Protein AF-A0AB37KBG9-F1 (afdb_monomer)

Sequence (75 aa):
NPLYADAGDVYCVYNIRLKQYTACQVTRVEEHGGKKTHATLLALDWQGNKPLGAEELADLKPLYKDLKNNIGNIV

Solvent-accessible surface area (backbone atoms only — not comparable to full-atom values): 4905 Å² total; per-residue (Å²): 128,86,84,73,85,50,62,69,44,73,47,73,45,78,38,79,91,77,71,27,26,35,33,33,30,30,72,40,66,43,70,58,96,92,37,82,76,49,69,45,69,44,56,30,68,49,73,35,92,59,79,74,55,78,73,63,60,73,73,62,47,63,55,69,80,82,86,76,88,74,101,64,86,83,126

Structure (mmCIF, N/CA/C/O backbone):
data_AF-A0AB37KBG9-F1
#
_entry.id   AF-A0AB37KBG9-F1
#
loop_
_atom_site.group_PDB
_atom_site.id
_atom_site.type_symbol
_atom_site.label_atom_id
_atom_site.label_alt_id
_atom_site.label_comp_id
_atom_site.label_asym_id
_atom_site.label_entity_id
_atom_site.label_seq_id
_atom_site.pdbx_PDB_ins_code
_atom_site.Cartn_x
_atom_site.Cartn_y
_atom_site.Cartn_z
_atom_site.occupancy
_atom_site.B_iso_or_equiv
_atom_site.auth_seq_id
_atom_site.auth_comp_id
_atom_site.auth_asym_id
_atom_site.auth_atom_id
_atom_site.pdbx_PDB_model_num
ATOM 1 N N . ASN A 1 1 ? 22.900 -4.208 1.483 1.00 37.59 1 ASN A N 1
ATOM 2 C CA . ASN A 1 1 ? 21.953 -4.063 0.361 1.00 37.59 1 ASN A CA 1
ATOM 3 C C . ASN A 1 1 ? 20.809 -3.183 0.797 1.00 37.59 1 ASN A C 1
ATOM 5 O O . ASN A 1 1 ? 20.018 -3.658 1.601 1.00 37.59 1 ASN A O 1
ATOM 9 N N . PRO A 1 2 ? 20.729 -1.914 0.365 1.00 47.59 2 PRO A N 1
ATOM 10 C CA . PRO A 1 2 ? 19.499 -1.172 0.578 1.00 47.59 2 PRO A CA 1
ATOM 11 C C . PRO A 1 2 ? 18.419 -1.888 -0.241 1.00 47.59 2 PRO A C 1
ATOM 13 O O . PRO A 1 2 ? 18.591 -2.091 -1.441 1.00 47.59 2 PRO A O 1
ATOM 16 N N . LEU A 1 3 ? 17.402 -2.396 0.455 1.00 60.81 3 LEU A N 1
ATOM 17 C CA . LEU A 1 3 ? 16.287 -3.171 -0.085 1.00 60.81 3 LEU A CA 1
ATOM 18 C C . LEU A 1 3 ? 15.514 -2.291 -1.067 1.00 60.81 3 LEU A C 1
ATOM 20 O O . LEU A 1 3 ? 14.673 -1.489 -0.668 1.00 60.81 3 LEU A O 1
ATOM 24 N N . TYR A 1 4 ? 15.858 -2.377 -2.346 1.00 73.50 4 TYR A N 1
ATOM 25 C CA . TYR A 1 4 ? 15.035 -1.785 -3.381 1.00 73.50 4 TYR A CA 1
ATOM 26 C C . TYR A 1 4 ? 13.741 -2.584 -3.475 1.00 73.50 4 TYR A C 1
ATOM 28 O O . TYR A 1 4 ? 13.806 -3.803 -3.581 1.00 73.50 4 TYR A O 1
ATOM 36 N N . ALA A 1 5 ? 12.601 -1.900 -3.470 1.00 82.44 5 ALA A N 1
ATOM 37 C CA . ALA A 1 5 ? 11.314 -2.546 -3.673 1.00 82.44 5 ALA A CA 1
ATOM 38 C C . ALA A 1 5 ? 11.231 -3.179 -5.072 1.00 82.44 5 ALA A C 1
ATOM 40 O O . ALA A 1 5 ? 11.750 -2.615 -6.046 1.00 82.44 5 ALA A O 1
ATOM 41 N N . ASP A 1 6 ? 10.581 -4.330 -5.167 1.00 89.75 6 ASP A N 1
ATOM 42 C CA . ASP A 1 6 ? 10.292 -5.069 -6.391 1.00 89.75 6 ASP A CA 1
ATOM 43 C C . ASP A 1 6 ? 8.784 -5.194 -6.619 1.00 89.75 6 ASP A C 1
ATOM 45 O O . ASP A 1 6 ? 7.974 -5.079 -5.700 1.00 89.75 6 ASP A O 1
ATOM 49 N N . ALA A 1 7 ? 8.385 -5.412 -7.876 1.00 90.00 7 ALA A N 1
ATOM 50 C CA . ALA A 1 7 ? 6.989 -5.700 -8.180 1.00 90.00 7 ALA A CA 1
ATOM 51 C C . ALA A 1 7 ? 6.559 -6.989 -7.461 1.00 90.00 7 ALA A C 1
ATOM 53 O O . ALA A 1 7 ? 7.213 -8.022 -7.581 1.00 90.00 7 ALA A O 1
ATOM 54 N N . GLY A 1 8 ? 5.451 -6.915 -6.730 1.00 88.94 8 GLY A N 1
ATOM 55 C CA . GLY A 1 8 ? 4.958 -7.978 -5.862 1.00 88.94 8 GLY A CA 1
ATOM 56 C C . GLY A 1 8 ? 5.148 -7.696 -4.373 1.00 88.94 8 GLY A C 1
ATOM 57 O O . GLY A 1 8 ? 4.347 -8.207 -3.589 1.00 88.94 8 GLY A O 1
ATOM 58 N N . ASP A 1 9 ? 6.113 -6.852 -3.987 1.00 90.06 9 ASP A N 1
ATOM 59 C CA . ASP A 1 9 ? 6.366 -6.525 -2.581 1.00 90.06 9 ASP A CA 1
ATOM 60 C C . ASP A 1 9 ? 5.148 -5.856 -1.939 1.00 90.06 9 ASP A C 1
ATOM 62 O O . ASP A 1 9 ? 4.540 -4.945 -2.510 1.00 90.06 9 ASP A O 1
ATOM 66 N N . VAL A 1 10 ? 4.811 -6.296 -0.727 1.00 90.12 10 VAL A N 1
ATOM 67 C CA . VAL A 1 10 ? 3.688 -5.778 0.058 1.00 90.12 10 VAL A CA 1
ATOM 68 C C . VAL A 1 10 ? 4.221 -5.029 1.273 1.00 90.12 10 VAL A C 1
ATOM 70 O O . VAL A 1 10 ? 5.074 -5.533 2.004 1.00 90.12 10 VAL A O 1
ATOM 73 N N . TYR A 1 11 ? 3.690 -3.832 1.512 1.00 89.00 11 TYR A N 1
ATOM 74 C CA . TYR A 1 11 ? 4.096 -2.969 2.613 1.00 89.00 11 TYR A CA 1
ATOM 75 C C . TYR A 1 11 ? 2.907 -2.530 3.459 1.00 89.00 11 TYR A C 1
ATOM 77 O O . TYR A 1 11 ? 1.830 -2.225 2.949 1.00 89.00 11 TYR A O 1
ATOM 85 N N . CYS A 1 12 ? 3.151 -2.414 4.764 1.00 92.00 12 C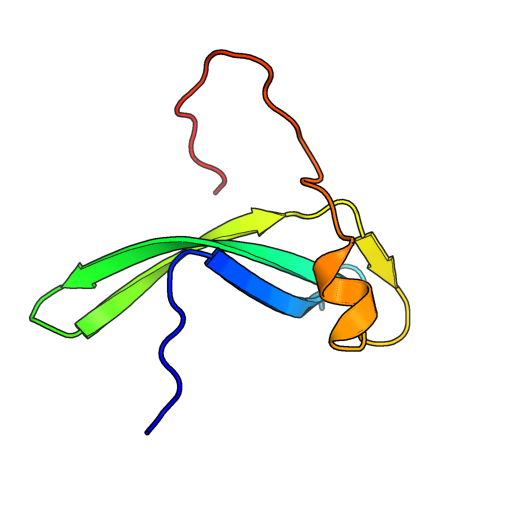YS A N 1
ATOM 86 C CA . CYS A 1 12 ? 2.296 -1.696 5.699 1.00 92.00 12 CYS A CA 1
ATOM 87 C C . CYS A 1 12 ? 2.954 -0.352 6.028 1.00 92.00 12 CYS A C 1
ATOM 89 O O . CYS A 1 12 ? 4.032 -0.305 6.622 1.00 92.00 12 CYS A O 1
ATOM 91 N N . VAL A 1 13 ? 2.308 0.747 5.645 1.00 90.62 13 VAL A N 1
ATOM 92 C CA . VAL A 1 13 ? 2.840 2.110 5.771 1.00 90.62 13 VAL A CA 1
ATOM 93 C C . VAL A 1 13 ? 1.907 2.981 6.598 1.00 90.62 13 VAL A C 1
ATOM 95 O O . VAL A 1 13 ? 0.687 2.850 6.526 1.00 90.62 13 VAL A O 1
ATOM 98 N N . TYR A 1 14 ? 2.468 3.888 7.394 1.00 92.81 14 TYR A N 1
ATOM 99 C CA . TYR A 1 14 ? 1.666 4.836 8.162 1.00 92.81 14 TYR A CA 1
ATOM 100 C C . TYR A 1 14 ? 1.208 6.001 7.278 1.00 92.81 14 TYR A C 1
ATOM 102 O O . TYR A 1 14 ? 2.023 6.760 6.752 1.00 92.81 14 TYR A O 1
ATOM 110 N N . ASN A 1 15 ? -0.104 6.174 7.144 1.00 89.75 15 ASN A N 1
ATOM 111 C CA . ASN A 1 15 ? -0.704 7.285 6.425 1.00 89.75 15 ASN A CA 1
ATOM 112 C C . ASN A 1 15 ? -0.926 8.470 7.378 1.00 89.75 15 ASN A C 1
ATOM 114 O O . ASN A 1 15 ? -1.833 8.469 8.212 1.00 89.75 15 ASN A O 1
ATOM 118 N N . ILE A 1 16 ? -0.116 9.520 7.221 1.00 91.62 16 ILE A N 1
ATOM 119 C CA . ILE A 1 16 ? -0.145 10.712 8.086 1.00 91.62 16 ILE A CA 1
ATOM 120 C C . ILE A 1 16 ? -1.492 11.451 8.019 1.00 91.62 16 ILE A C 1
ATOM 122 O O . ILE A 1 16 ? -1.919 12.030 9.019 1.00 91.62 16 ILE A O 1
ATOM 126 N N . ARG A 1 17 ? -2.182 11.424 6.870 1.00 90.19 17 ARG A N 1
ATOM 127 C CA . ARG A 1 17 ? -3.479 12.102 6.701 1.00 90.19 17 ARG A CA 1
ATOM 128 C C . ARG A 1 17 ? -4.596 11.371 7.441 1.00 90.19 17 ARG A C 1
ATOM 130 O O . ARG A 1 17 ? -5.411 12.023 8.084 1.00 90.19 17 ARG A O 1
ATOM 137 N N . LEU A 1 18 ? -4.608 10.039 7.375 1.00 89.75 18 LEU A N 1
ATOM 138 C CA . LEU A 1 18 ? -5.601 9.199 8.059 1.00 89.75 18 LEU A CA 1
ATOM 139 C C . LEU A 1 18 ? -5.267 8.961 9.537 1.00 89.75 18 LEU A C 1
ATOM 141 O O . LEU A 1 18 ? -6.146 8.599 10.311 1.00 89.75 18 LEU A O 1
ATOM 145 N N . LYS A 1 19 ? -4.006 9.173 9.936 1.00 94.69 19 LYS A N 1
ATOM 146 C CA . LYS A 1 19 ? -3.457 8.784 11.246 1.00 94.69 19 LYS A CA 1
ATOM 147 C C . LYS A 1 19 ? -3.619 7.286 11.537 1.00 94.69 19 LYS A C 1
ATOM 149 O O . LYS A 1 19 ? -3.849 6.882 12.675 1.00 94.69 19 LYS A O 1
ATOM 154 N N . GLN A 1 20 ? -3.504 6.471 10.494 1.00 95.19 20 GLN A N 1
ATOM 155 C CA . GLN A 1 20 ? -3.648 5.019 10.542 1.00 95.19 20 GLN A CA 1
ATOM 156 C C . GLN A 1 20 ? -2.611 4.363 9.635 1.00 95.19 20 GLN A C 1
ATOM 158 O O . GLN A 1 20 ? -2.122 4.972 8.684 1.00 95.19 20 GLN A O 1
ATOM 163 N N . TYR A 1 21 ? -2.283 3.112 9.928 1.00 95.19 21 TYR A N 1
ATOM 164 C CA . TYR A 1 21 ? -1.557 2.252 9.009 1.00 95.19 21 TYR A CA 1
ATOM 165 C C . TYR A 1 21 ? -2.478 1.813 7.876 1.00 95.19 21 TYR A C 1
ATOM 167 O O . TYR A 1 21 ? -3.657 1.556 8.096 1.00 95.19 21 TYR A O 1
ATOM 175 N N . THR A 1 22 ? -1.919 1.724 6.678 1.00 93.62 22 THR A N 1
ATOM 176 C CA . THR A 1 22 ? -2.564 1.249 5.450 1.00 93.62 22 THR A CA 1
ATOM 177 C C . THR A 1 22 ? -1.640 0.254 4.764 1.00 93.62 22 THR A C 1
ATOM 179 O O . THR A 1 22 ? -0.426 0.319 4.966 1.00 93.62 22 THR A O 1
ATOM 182 N N . ALA A 1 23 ? -2.183 -0.621 3.923 1.00 93.69 23 ALA A N 1
ATOM 183 C CA . ALA A 1 23 ? -1.383 -1.582 3.175 1.00 93.69 23 ALA A CA 1
ATOM 184 C C . ALA A 1 23 ? -1.402 -1.313 1.664 1.00 93.69 23 ALA A C 1
ATOM 186 O O . ALA A 1 23 ? -2.410 -0.873 1.105 1.00 93.69 23 ALA A O 1
ATOM 187 N N . CYS A 1 24 ? -0.279 -1.579 1.000 1.00 91.44 24 CYS A N 1
ATOM 188 C CA . CYS A 1 24 ? -0.150 -1.465 -0.447 1.00 91.44 24 CYS A CA 1
ATOM 189 C C . CYS A 1 24 ? 0.789 -2.529 -1.023 1.00 91.44 24 CYS A C 1
ATOM 191 O O . CYS A 1 24 ? 1.675 -3.028 -0.334 1.00 91.44 24 CYS A O 1
ATOM 193 N N . GLN A 1 25 ? 0.602 -2.848 -2.302 1.00 91.69 25 GLN A N 1
ATOM 194 C CA . GLN A 1 25 ? 1.503 -3.697 -3.075 1.00 91.69 25 GLN A CA 1
ATOM 195 C C . GLN A 1 25 ? 2.181 -2.886 -4.179 1.00 91.69 2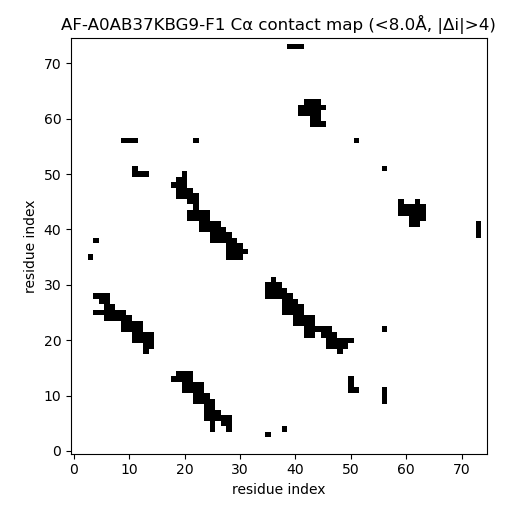5 GLN A C 1
ATOM 197 O O . GLN A 1 25 ? 1.535 -2.094 -4.867 1.00 91.69 25 GLN A O 1
ATOM 202 N N . VAL A 1 26 ? 3.473 -3.106 -4.394 1.00 91.44 26 VAL A N 1
ATOM 203 C CA . VAL A 1 26 ? 4.184 -2.570 -5.555 1.00 91.44 26 VAL A CA 1
ATOM 204 C C . VAL A 1 26 ? 3.747 -3.338 -6.793 1.00 91.44 26 VAL A C 1
ATOM 206 O O . VAL A 1 26 ? 3.946 -4.544 -6.894 1.00 91.44 26 VAL A O 1
ATOM 209 N N . THR A 1 27 ? 3.158 -2.646 -7.761 1.00 90.75 27 THR A N 1
ATOM 210 C CA . THR A 1 27 ? 2.698 -3.267 -9.017 1.00 90.75 27 THR A CA 1
ATOM 211 C C . THR A 1 27 ? 3.677 -3.069 -10.160 1.00 90.75 27 THR A C 1
ATOM 213 O O . THR A 1 27 ? 3.723 -3.873 -11.089 1.00 90.75 27 THR A O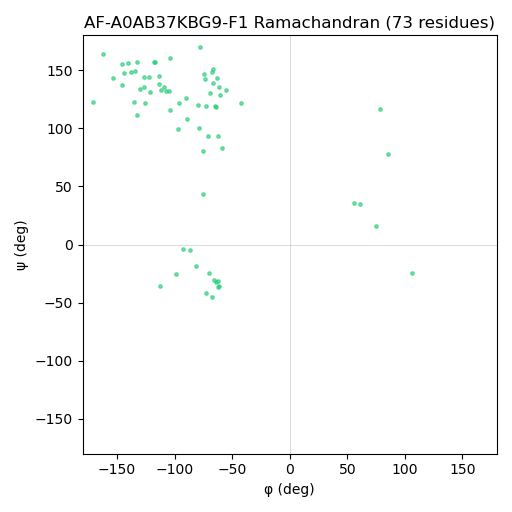 1
ATOM 216 N N . ARG A 1 28 ? 4.482 -2.007 -10.095 1.00 90.19 28 ARG A N 1
ATOM 217 C CA . ARG A 1 28 ? 5.495 -1.690 -11.095 1.00 90.19 28 ARG A CA 1
ATOM 218 C C . ARG A 1 28 ? 6.610 -0.883 -10.460 1.00 90.19 28 ARG A C 1
ATOM 220 O O . ARG A 1 28 ? 6.349 -0.019 -9.627 1.00 90.19 28 ARG A O 1
ATOM 227 N N . VAL A 1 29 ? 7.832 -1.138 -10.905 1.00 90.00 29 VAL A N 1
ATOM 228 C CA . VAL A 1 29 ? 9.007 -0.333 -10.582 1.00 90.00 29 VAL A CA 1
ATOM 229 C C . VAL A 1 29 ? 9.597 0.173 -11.890 1.00 90.00 29 VAL A C 1
ATOM 231 O O . VAL A 1 29 ? 9.760 -0.596 -12.835 1.00 90.00 29 VAL A O 1
ATOM 234 N N . GLU A 1 30 ? 9.876 1.469 -11.964 1.00 90.38 30 GLU A N 1
ATOM 235 C CA . GLU A 1 30 ? 10.466 2.105 -13.138 1.00 90.38 30 GLU A CA 1
ATOM 236 C C . GLU A 1 30 ? 11.939 2.428 -12.894 1.00 90.38 30 GLU A C 1
ATOM 238 O O . GLU A 1 30 ? 12.316 3.016 -11.871 1.00 90.38 30 GLU A O 1
ATOM 243 N N . GLU A 1 31 ? 12.777 2.067 -13.864 1.00 89.44 31 GLU A N 1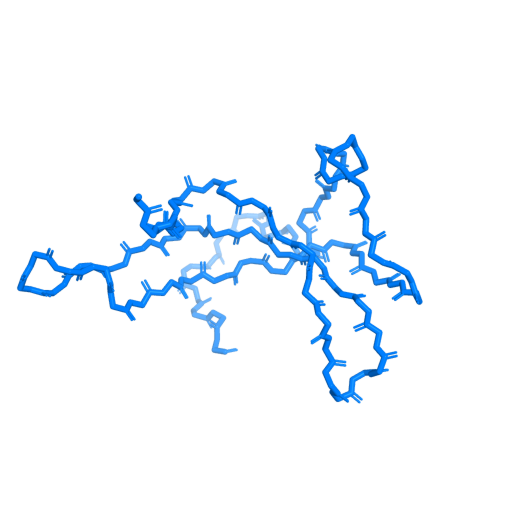
ATOM 244 C CA . GLU A 1 31 ? 14.217 2.287 -13.820 1.00 89.44 31 GLU A CA 1
ATOM 245 C C . GLU A 1 31 ? 14.647 3.366 -14.808 1.00 89.44 31 GLU A C 1
ATOM 247 O O . GLU A 1 31 ? 14.244 3.372 -15.970 1.00 89.44 31 GLU A O 1
ATOM 252 N N . HIS A 1 32 ? 15.515 4.266 -14.351 1.00 85.56 32 HIS A N 1
ATOM 253 C CA . HIS A 1 32 ? 16.128 5.286 -15.190 1.00 85.56 32 HIS A CA 1
ATOM 254 C C . HIS A 1 32 ? 17.623 5.373 -14.875 1.00 85.56 32 HIS A C 1
ATOM 256 O O . HIS A 1 32 ? 18.019 5.572 -13.726 1.00 85.56 32 HIS A O 1
ATOM 262 N N . GLY A 1 33 ? 18.470 5.176 -15.891 1.00 85.56 33 GLY A N 1
ATOM 263 C CA . GLY A 1 33 ? 19.930 5.175 -15.724 1.00 85.56 33 GLY A CA 1
ATOM 264 C C . GLY A 1 33 ? 20.455 4.080 -14.782 1.00 85.56 33 GLY A C 1
ATOM 265 O O . GLY A 1 33 ? 21.396 4.327 -14.032 1.00 85.56 33 GLY A O 1
ATOM 266 N N . GLY A 1 34 ? 19.824 2.897 -14.774 1.00 84.06 34 GLY A N 1
ATOM 267 C CA . GLY A 1 34 ? 20.219 1.763 -13.925 1.00 84.06 34 GLY A CA 1
ATOM 268 C C . GLY A 1 34 ? 19.840 1.904 -12.447 1.00 84.06 34 GLY A C 1
ATOM 269 O O . GLY A 1 34 ? 20.397 1.208 -11.601 1.00 84.06 34 GLY A O 1
ATOM 270 N N . LYS A 1 35 ? 18.928 2.826 -12.112 1.00 82.38 35 LYS A N 1
ATOM 271 C CA . LYS A 1 35 ? 18.392 3.001 -10.757 1.00 82.38 35 LYS A CA 1
ATOM 272 C C . LYS A 1 35 ? 16.871 2.955 -10.783 1.00 82.38 35 LYS A C 1
ATOM 274 O O . LYS A 1 35 ? 16.252 3.618 -11.611 1.00 82.38 35 LYS A O 1
ATOM 279 N N . LYS A 1 36 ? 16.279 2.234 -9.832 1.00 81.94 36 LYS A N 1
ATOM 280 C CA . LYS A 1 36 ? 14.841 2.284 -9.543 1.00 81.94 36 LYS A CA 1
ATOM 281 C C . LYS A 1 36 ? 14.493 3.681 -9.028 1.00 81.94 36 LYS A C 1
ATOM 283 O O . LYS A 1 36 ? 15.062 4.127 -8.033 1.00 81.94 36 LYS A O 1
ATOM 288 N N . THR A 1 37 ? 13.622 4.387 -9.743 1.00 84.06 37 THR A N 1
ATOM 289 C CA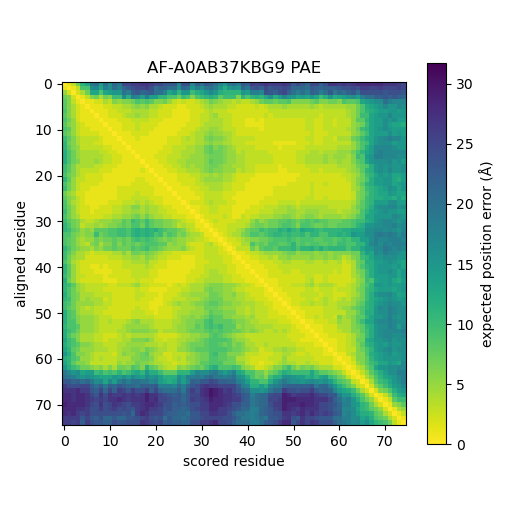 . THR A 1 37 ? 13.293 5.799 -9.474 1.00 84.06 37 THR A CA 1
ATOM 290 C C . THR A 1 37 ? 11.865 5.995 -8.994 1.00 84.06 37 THR A C 1
ATOM 292 O O . THR A 1 37 ? 11.636 6.833 -8.127 1.00 84.06 37 THR A O 1
ATOM 295 N N . HIS A 1 38 ? 10.921 5.210 -9.515 1.00 87.38 38 HIS A N 1
ATOM 296 C CA . HIS A 1 38 ? 9.504 5.331 -9.190 1.00 87.38 38 HIS A CA 1
ATOM 297 C C . HIS A 1 38 ? 8.887 3.950 -8.994 1.00 87.38 38 HIS A C 1
ATOM 299 O O . HIS A 1 38 ? 9.303 2.977 -9.624 1.00 87.38 38 HIS A O 1
ATOM 305 N N . ALA A 1 39 ? 7.889 3.875 -8.118 1.00 89.19 39 ALA A N 1
ATO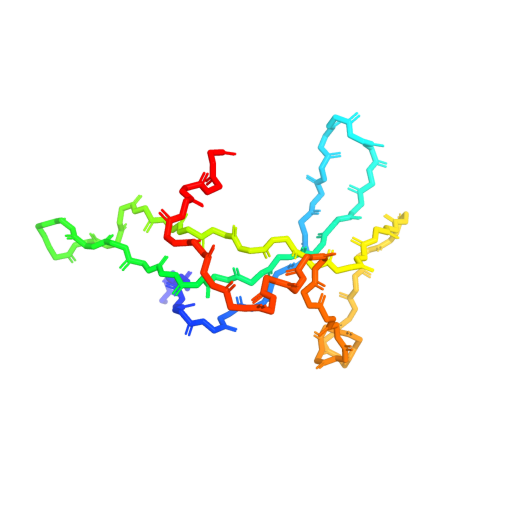M 306 C CA . ALA A 1 39 ? 7.091 2.680 -7.901 1.00 89.19 39 ALA A CA 1
ATOM 307 C C . ALA A 1 39 ? 5.607 3.044 -7.959 1.00 89.19 39 ALA A C 1
ATOM 309 O O . ALA A 1 39 ? 5.177 4.017 -7.339 1.00 89.19 39 ALA A O 1
ATOM 310 N N . THR A 1 40 ? 4.830 2.251 -8.689 1.00 90.00 40 THR A N 1
ATOM 311 C CA . THR A 1 40 ? 3.369 2.340 -8.691 1.00 90.00 40 THR A CA 1
ATOM 312 C C . THR A 1 40 ? 2.825 1.426 -7.601 1.00 90.00 40 THR A C 1
ATOM 314 O O . THR A 1 40 ? 3.143 0.234 -7.566 1.00 90.00 40 THR A O 1
ATOM 317 N N . LEU A 1 41 ? 1.995 1.978 -6.717 1.00 90.50 41 LEU A N 1
ATOM 318 C CA . LEU A 1 41 ? 1.429 1.268 -5.573 1.00 90.50 41 LEU A CA 1
ATOM 319 C C . LEU A 1 41 ? -0.060 0.990 -5.795 1.00 90.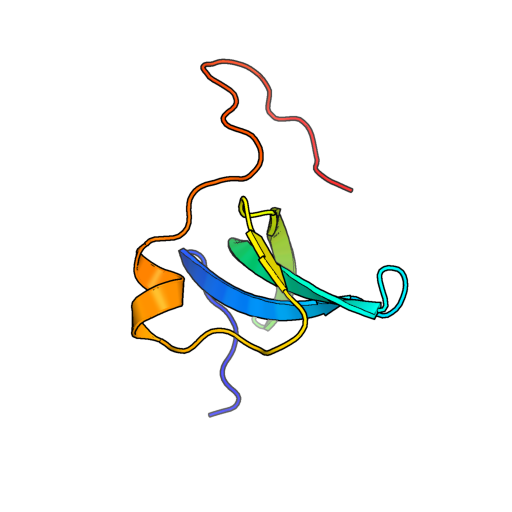50 41 LEU A C 1
ATOM 321 O O . LEU A 1 41 ? -0.821 1.888 -6.146 1.00 90.50 41 LEU A O 1
ATOM 325 N N . LEU A 1 42 ? -0.478 -0.249 -5.548 1.00 89.69 42 LEU A N 1
ATOM 326 C CA . LEU A 1 42 ? -1.878 -0.647 -5.458 1.00 89.69 42 LEU A CA 1
ATOM 327 C C . LEU A 1 42 ? -2.296 -0.661 -3.991 1.00 89.69 42 LEU A C 1
ATOM 329 O O . LEU A 1 42 ? -1.710 -1.385 -3.188 1.00 89.69 42 LEU A O 1
ATOM 333 N N . ALA A 1 43 ? -3.314 0.120 -3.643 1.00 89.88 43 ALA A N 1
ATOM 334 C CA . ALA A 1 43 ? -3.897 0.084 -2.308 1.00 89.88 43 ALA A CA 1
ATOM 335 C C . ALA A 1 43 ? -4.591 -1.265 -2.045 1.00 89.88 43 ALA A C 1
ATOM 337 O O . ALA A 1 43 ? -5.292 -1.798 -2.912 1.00 89.88 43 ALA A O 1
ATOM 338 N N . LEU A 1 44 ? -4.413 -1.796 -0.838 1.00 91.88 44 LEU A N 1
ATOM 339 C CA . LEU A 1 44 ? -5.047 -3.028 -0.366 1.00 91.88 44 LEU A CA 1
ATOM 340 C C . LEU A 1 44 ? -6.195 -2.708 0.603 1.00 91.88 44 LEU A C 1
ATOM 342 O O . LEU A 1 44 ? -6.277 -1.599 1.133 1.00 91.88 44 LEU A O 1
ATOM 346 N N . ASP A 1 45 ? -7.105 -3.659 0.801 1.00 89.25 45 ASP A N 1
ATOM 347 C CA . ASP A 1 45 ? -8.366 -3.514 1.536 1.00 89.25 45 ASP A CA 1
ATOM 348 C C . ASP A 1 45 ? -8.206 -3.463 3.062 1.00 89.25 45 ASP A C 1
ATOM 350 O O . ASP A 1 45 ? -8.967 -4.074 3.809 1.00 89.25 45 ASP A O 1
ATOM 354 N N . TRP A 1 46 ? -7.217 -2.707 3.546 1.00 92.44 46 TRP A N 1
ATOM 355 C CA . TRP A 1 46 ? -6.860 -2.702 4.955 1.00 92.44 46 TRP A CA 1
ATOM 356 C C . TRP A 1 46 ? -6.388 -1.345 5.486 1.00 92.44 46 TRP A C 1
ATOM 358 O O . TRP A 1 46 ? -5.567 -0.649 4.881 1.00 92.44 46 TRP A O 1
ATOM 368 N N . GLN A 1 47 ? -6.879 -1.016 6.685 1.00 92.31 47 GLN A N 1
ATOM 369 C CA . GLN A 1 47 ? -6.402 0.079 7.524 1.00 92.31 47 GLN A CA 1
ATOM 370 C C . GLN A 1 47 ? -6.465 -0.313 9.008 1.00 92.31 47 GLN A C 1
ATOM 372 O O . GLN A 1 47 ? -7.374 -1.035 9.423 1.00 92.31 47 GLN A O 1
ATOM 377 N N . GLY A 1 48 ? -5.539 0.191 9.826 1.00 93.81 48 GLY A N 1
ATOM 378 C CA . GLY A 1 48 ? -5.477 -0.166 11.242 1.00 93.81 48 GLY A CA 1
ATOM 379 C C . GLY A 1 48 ? -4.657 0.784 12.107 1.00 93.81 48 GLY A C 1
ATOM 380 O O . GLY A 1 48 ? -3.854 1.581 11.633 1.00 93.81 48 GLY A O 1
ATOM 381 N N . ASN A 1 49 ? -4.842 0.692 13.423 1.00 95.75 49 ASN A N 1
ATOM 382 C CA . ASN A 1 49 ? -4.124 1.536 14.389 1.00 95.75 49 ASN A CA 1
ATOM 383 C C . ASN A 1 49 ? -2.7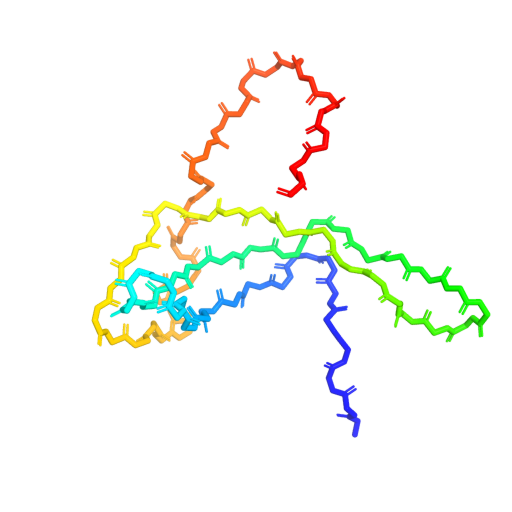53 0.958 14.794 1.00 95.75 49 ASN A C 1
ATOM 385 O O . ASN A 1 49 ? -2.012 1.588 15.546 1.00 95.75 49 ASN A O 1
ATOM 389 N N . LYS A 1 50 ? -2.420 -0.247 14.325 1.00 94.38 50 LYS A N 1
ATOM 390 C CA . LYS A 1 50 ? -1.148 -0.947 14.551 1.00 94.38 50 LYS A CA 1
ATOM 391 C C . LYS A 1 50 ? -0.665 -1.519 13.217 1.00 94.38 50 LYS A C 1
ATOM 393 O O . LYS A 1 50 ? -1.526 -1.840 12.405 1.00 94.38 50 LYS A O 1
ATOM 398 N N . PRO A 1 51 ? 0.651 -1.636 12.983 1.00 92.69 51 PRO A N 1
ATOM 399 C CA . PRO A 1 51 ? 1.167 -2.238 11.760 1.00 92.69 51 PRO A CA 1
ATOM 400 C C . PRO A 1 51 ? 0.839 -3.734 11.693 1.00 92.69 51 PRO A C 1
ATOM 402 O O . PRO A 1 51 ? 0.754 -4.387 12.733 1.00 92.69 51 PRO A O 1
ATOM 405 N N . LEU A 1 52 ? 0.697 -4.256 10.474 1.00 91.00 52 LEU A N 1
ATOM 406 C CA . LEU A 1 52 ? 0.530 -5.688 10.221 1.00 91.00 52 LEU A CA 1
ATOM 407 C C . LEU A 1 52 ? 1.842 -6.457 10.387 1.00 91.00 52 LEU A C 1
ATOM 409 O O . LEU A 1 52 ? 2.919 -5.954 10.050 1.00 91.00 52 LEU A O 1
ATOM 413 N N . GLY A 1 53 ? 1.729 -7.696 10.858 1.00 88.81 53 GLY A N 1
ATOM 414 C CA . GLY A 1 53 ? 2.782 -8.702 10.775 1.00 88.81 53 GLY A CA 1
ATOM 415 C C . GLY A 1 53 ? 2.886 -9.335 9.382 1.00 88.81 53 GLY A C 1
ATOM 416 O O . GLY A 1 53 ? 2.022 -9.160 8.527 1.00 88.81 53 GLY A O 1
ATOM 417 N N . ALA A 1 54 ? 3.952 -10.108 9.154 1.00 84.50 54 ALA A N 1
ATOM 418 C CA . ALA A 1 54 ? 4.222 -10.735 7.856 1.00 84.50 54 ALA A CA 1
ATOM 419 C C . ALA A 1 54 ? 3.133 -11.729 7.412 1.00 84.50 54 ALA A C 1
ATOM 421 O O . ALA A 1 54 ? 2.816 -11.790 6.229 1.00 84.50 54 ALA A O 1
ATOM 422 N N . GLU A 1 55 ? 2.550 -12.480 8.350 1.00 86.38 55 GLU A N 1
ATOM 423 C CA . GLU A 1 55 ? 1.475 -13.437 8.054 1.00 86.38 55 GLU A CA 1
ATOM 424 C C . GLU A 1 55 ? 0.198 -12.717 7.609 1.00 86.38 55 GLU A C 1
ATOM 426 O O . GLU A 1 55 ? -0.384 -13.061 6.587 1.00 86.38 55 GLU A O 1
ATOM 431 N N . GLU A 1 56 ? -0.184 -11.650 8.313 1.00 87.69 56 GLU A N 1
ATOM 432 C CA . GLU A 1 56 ? -1.390 -10.878 7.998 1.00 87.69 56 GLU A CA 1
ATOM 433 C C . GLU A 1 56 ? -1.284 -10.158 6.645 1.00 87.69 56 GLU A C 1
ATOM 435 O O . GLU A 1 56 ? -2.287 -9.979 5.958 1.00 87.69 56 GLU A O 1
ATOM 440 N N . LEU A 1 57 ? -0.070 -9.763 6.240 1.00 85.88 57 LEU A N 1
ATOM 441 C CA . LEU A 1 57 ? 0.181 -9.154 4.931 1.00 85.88 57 LEU A CA 1
ATOM 442 C C . LEU A 1 57 ? -0.112 -10.109 3.766 1.00 85.88 57 LEU A C 1
ATOM 444 O O . LEU A 1 57 ? -0.529 -9.645 2.705 1.00 85.88 57 LEU A O 1
ATOM 448 N N . ALA A 1 58 ? 0.099 -11.416 3.948 1.00 82.44 58 ALA A N 1
ATOM 449 C CA . ALA A 1 58 ? -0.090 -12.411 2.892 1.00 82.44 58 ALA A CA 1
ATOM 450 C C . ALA A 1 58 ? -1.571 -12.629 2.529 1.00 82.44 58 ALA A C 1
ATOM 452 O O . ALA A 1 58 ? -1.870 -13.021 1.401 1.00 82.44 58 ALA A O 1
ATOM 453 N N . ASP A 1 59 ? -2.488 -12.333 3.455 1.00 86.69 59 ASP A N 1
ATOM 454 C CA . ASP A 1 59 ? -3.932 -12.548 3.294 1.00 86.69 59 ASP A CA 1
ATOM 455 C C . ASP A 1 59 ? -4.690 -11.326 2.742 1.00 86.69 59 ASP A C 1
ATOM 457 O O . ASP A 1 59 ? -5.899 -11.392 2.480 1.00 86.69 59 ASP A O 1
ATOM 461 N N . LEU A 1 60 ? -3.994 -10.202 2.556 1.00 86.88 60 LEU A N 1
ATOM 462 C CA . LEU A 1 60 ? -4.588 -8.955 2.085 1.00 86.88 60 LEU A CA 1
ATOM 463 C C . LEU A 1 60 ? -5.078 -9.039 0.640 1.00 86.88 60 LEU A C 1
ATOM 465 O O . LEU A 1 60 ? -4.491 -9.706 -0.215 1.00 86.88 60 LEU A O 1
ATOM 469 N N . LYS A 1 61 ? -6.144 -8.292 0.335 1.00 85.81 61 LYS A N 1
ATOM 470 C CA . LYS A 1 61 ? -6.730 -8.241 -1.007 1.00 85.81 61 LYS A CA 1
ATOM 471 C C . LYS A 1 61 ? -6.616 -6.831 -1.582 1.00 85.81 61 LYS A C 1
ATOM 473 O O . LYS A 1 61 ? -6.517 -5.858 -0.842 1.00 85.81 61 LYS A O 1
ATOM 478 N N . PRO A 1 62 ? -6.645 -6.677 -2.915 1.00 84.19 62 PRO A N 1
ATOM 479 C CA . PRO A 1 62 ? -6.756 -5.360 -3.533 1.00 84.19 62 PRO A CA 1
ATOM 480 C C . PRO A 1 62 ? -7.980 -4.590 -3.022 1.00 84.19 62 PRO A C 1
ATOM 482 O O . PRO A 1 62 ? -9.080 -5.146 -3.020 1.00 84.19 62 PRO A O 1
ATOM 485 N N . LEU A 1 63 ? -7.800 -3.312 -2.658 1.00 76.38 63 LEU A N 1
ATOM 486 C CA . LEU A 1 63 ? -8.886 -2.425 -2.207 1.00 76.38 63 LEU A CA 1
ATOM 487 C C . LEU A 1 63 ? -9.941 -2.233 -3.299 1.00 76.38 63 LEU A C 1
ATOM 489 O O . LEU A 1 63 ? -11.136 -2.145 -3.028 1.00 76.38 63 LEU A O 1
ATOM 493 N N . TYR A 1 64 ? -9.482 -2.189 -4.546 1.00 68.88 64 TYR A N 1
ATOM 494 C CA . TYR A 1 64 ? -10.320 -2.140 -5.729 1.00 68.88 64 TYR A CA 1
ATOM 495 C C . TYR A 1 64 ? -9.921 -3.281 -6.664 1.00 68.88 64 TYR A C 1
ATOM 497 O O . TYR A 1 64 ? -8.768 -3.385 -7.083 1.00 68.88 64 TYR A O 1
ATOM 505 N N . LYS A 1 65 ? -10.878 -4.154 -6.990 1.00 56.44 65 LYS A N 1
ATOM 506 C CA . LYS A 1 65 ? -10.732 -5.143 -8.061 1.00 56.44 65 LYS A CA 1
ATOM 507 C C . LYS A 1 65 ? -11.391 -4.578 -9.308 1.00 56.44 65 LYS A C 1
ATOM 509 O O . LYS A 1 65 ? -12.609 -4.670 -9.442 1.00 56.44 65 LYS A O 1
ATOM 514 N N . ASP A 1 66 ? -10.593 -4.029 -10.217 1.00 53.22 66 ASP A N 1
ATOM 515 C CA . ASP A 1 66 ? -11.089 -3.714 -11.552 1.00 53.22 66 ASP A CA 1
ATOM 516 C C . ASP A 1 66 ? -11.306 -5.028 -12.316 1.00 53.22 66 ASP A C 1
ATOM 518 O O . ASP A 1 66 ? -10.381 -5.626 -12.870 1.00 53.22 6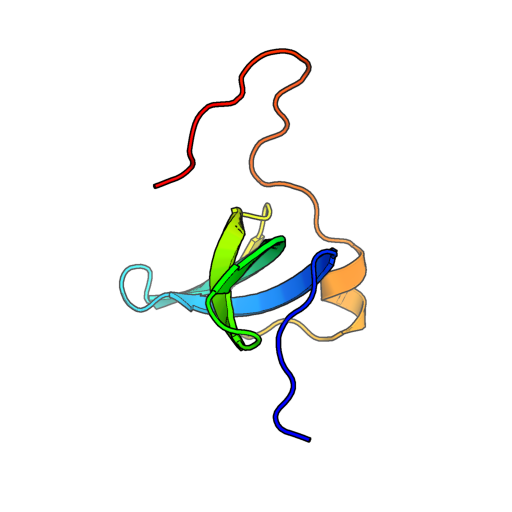6 ASP A O 1
ATOM 522 N N . LEU A 1 67 ? -12.530 -5.556 -12.270 1.00 48.41 67 LEU A N 1
ATOM 523 C CA . LEU A 1 67 ? -12.925 -6.721 -13.053 1.00 48.41 67 LEU A CA 1
ATOM 524 C C . LEU A 1 67 ? -13.126 -6.275 -14.507 1.00 48.41 67 LEU A C 1
ATOM 526 O O . LEU A 1 67 ? -14.252 -6.130 -14.970 1.00 48.41 67 LEU A O 1
ATOM 530 N N . LYS A 1 68 ? -11.997 -6.159 -15.216 1.00 43.28 68 LYS A N 1
ATOM 531 C CA . LYS A 1 68 ? -11.847 -5.899 -16.657 1.00 43.28 68 LYS A CA 1
ATOM 532 C C . LYS A 1 68 ? -12.038 -4.428 -17.067 1.00 43.28 68 LYS A C 1
ATOM 534 O O . LYS A 1 68 ? -13.153 -3.925 -17.090 1.00 43.28 68 LYS A O 1
ATOM 539 N N . ASN A 1 69 ? -10.952 -3.855 -17.600 1.00 36.62 69 ASN A N 1
ATOM 540 C CA . ASN A 1 69 ? -10.875 -2.619 -18.396 1.00 36.62 69 ASN A CA 1
ATOM 541 C C . ASN A 1 69 ? -10.770 -1.305 -17.595 1.00 36.62 69 ASN A C 1
ATOM 543 O O . ASN A 1 69 ? -11.705 -0.512 -17.596 1.00 36.62 69 ASN A O 1
ATOM 547 N N . ASN A 1 70 ? -9.591 -0.969 -17.070 1.00 37.50 70 ASN A N 1
ATOM 548 C CA . ASN A 1 70 ? -8.889 0.243 -17.510 1.00 37.50 70 ASN A CA 1
ATOM 549 C C . ASN A 1 70 ? -7.461 0.334 -16.955 1.00 37.50 70 ASN A C 1
ATOM 551 O O . ASN A 1 70 ? -7.219 0.429 -15.756 1.00 37.50 70 ASN A O 1
ATOM 555 N N . ILE A 1 71 ? -6.516 0.438 -17.883 1.00 42.88 71 ILE A N 1
ATOM 556 C CA . ILE A 1 71 ? -5.232 1.127 -17.727 1.00 42.88 71 ILE A CA 1
ATOM 557 C C . ILE A 1 71 ? -5.494 2.600 -17.367 1.00 42.88 71 ILE A C 1
ATOM 559 O O . ILE A 1 71 ? -5.533 3.470 -18.231 1.00 42.88 71 ILE A O 1
ATOM 563 N N . GLY A 1 72 ? -5.732 2.879 -16.089 1.00 35.84 72 GLY A N 1
ATOM 564 C CA . GLY A 1 72 ? -5.954 4.225 -15.575 1.00 35.84 72 GLY A CA 1
ATOM 565 C C . GLY A 1 72 ? -5.104 4.451 -14.339 1.00 35.84 72 GLY A C 1
ATOM 566 O O . GLY A 1 72 ? -5.325 3.815 -13.316 1.00 35.84 72 GLY A O 1
ATOM 567 N N . ASN A 1 73 ? -4.113 5.331 -14.469 1.00 36.69 73 ASN A N 1
ATOM 568 C CA . ASN A 1 73 ? -3.182 5.735 -13.422 1.00 36.69 73 ASN A CA 1
ATOM 569 C C . ASN A 1 73 ? -3.881 5.957 -12.072 1.00 36.69 73 ASN A C 1
ATOM 571 O O . ASN A 1 73 ? -4.743 6.828 -11.956 1.00 36.69 73 ASN A O 1
ATOM 575 N N . ILE A 1 74 ? -3.451 5.223 -11.047 1.00 35.53 74 ILE A N 1
ATOM 576 C CA . ILE A 1 74 ? -3.627 5.664 -9.665 1.00 35.53 74 ILE A CA 1
ATOM 577 C C . ILE A 1 74 ? -2.523 6.703 -9.440 1.00 35.53 74 ILE A C 1
ATOM 579 O O . ILE A 1 74 ? -1.349 6.348 -9.326 1.00 35.53 74 ILE A O 1
ATOM 583 N N . VAL A 1 75 ? -2.911 7.978 -9.519 1.00 36.75 75 VAL A N 1
ATOM 584 C CA . VAL A 1 75 ? -2.131 9.131 -9.036 1.00 36.75 75 VAL A CA 1
ATOM 585 C C . VAL A 1 75 ? -2.073 9.138 -7.516 1.00 36.75 75 VAL A C 1
ATOM 587 O O . VAL A 1 75 ? -3.095 8.775 -6.890 1.00 36.75 75 VAL A O 1
#

Mean predicted aligned error: 8.1 Å

Radius of gyration: 13.58 Å; Cα contacts (8 Å, |Δi|>4): 120; chains: 1; bounding box: 35×26×33 Å

pLDDT: mean 80.21, std 18.48, range [35.53, 95.75]

Secondary structure (DSSP, 8-state):
------TT-EEEEEETTTTEEEEEEEEEEEEETTEEEEEEEEEEEEEESSPPPHHHHHT--BSS---S-------

Foldseek 3Di:
DPDDDDQQDKDFDQDPVVRWTFIWGFHDFDDDPNDGDDTAIFTWCDIGNDTDDPVVRVPIHGVDDPPDDDPDGPD

Nearest PDB structures (foldseek):
  5vy1-assembly1_A  TM=4.477E-01  e=2.184E+00  Bombyx mori
  5vqh-assembly2_B  TM=4.614E-01  e=2.940E+00  Bombyx mori
  5vqh-assembly1_A  TM=5.405E-01  e=5.328E+00  Bombyx mori
  5vqg-assembly1_A  TM=4.607E-01  e=5.654E+00  Bombyx mori

Organism: Neisseria meningitidis (NCBI:txid487)